Protein AF-A0A0R1Q8T0-F1 (afdb_monomer_lite)

Foldseek 3Di:
DAQDPVNLVQQVVCCVVPFKDWCVSPVCQQDVVRVVRSQVVNLVVCVPHPSNADWDKDWAAFPPRDIGMMIGGCVRQVDPVSVQVVRCVVVVTHHDDDPDDPVNPDDD

Radius of gyration: 15.52 Å; chains: 1; bounding box: 42×41×35 Å

Sequence (108 aa):
MSATAEMVKKADDAVNATGYVTEKEIPELHDMAYARELAEALSKSREKSSEEGYIYTEPFDFVGGKISNIVWNMDKIQTRADAEETLAEDMHWQVVKPQLSQADQKEF

Secondary structure (DSSP, 8-state):
-PPPHHHHHHHHHHHHHTSEE-TTT-GGGGSHHHHHHHHHHHHHHHTTSTT---EEEEEEEETTTEEEEEEEETTTS-SHHHHHHHHHHHHT--B------TTTT---

Structure (mmCIF, N/CA/C/O backbone):
data_AF-A0A0R1Q8T0-F1
#
_entry.id   AF-A0A0R1Q8T0-F1
#
loop_
_atom_site.group_PDB
_atom_site.id
_atom_site.type_symbol
_atom_site.label_atom_id
_atom_site.label_alt_id
_atom_site.label_comp_id
_atom_site.label_asym_id
_atom_site.label_entity_id
_atom_site.label_seq_id
_atom_site.pdbx_PDB_ins_code
_atom_site.Cartn_x
_atom_site.Cartn_y
_atom_site.Cartn_z
_atom_site.occupancy
_atom_site.B_iso_or_equiv
_atom_site.auth_seq_id
_atom_site.auth_comp_id
_atom_site.auth_asym_id
_atom_site.auth_atom_id
_atom_site.pdbx_PDB_model_num
ATOM 1 N N . MET A 1 1 ? 5.504 16.223 -0.897 1.00 59.69 1 MET A N 1
ATOM 2 C CA . MET A 1 1 ? 4.072 16.548 -0.724 1.00 59.69 1 MET A CA 1
ATOM 3 C C . MET A 1 1 ? 3.562 15.629 0.354 1.00 59.69 1 MET A C 1
ATOM 5 O O . MET A 1 1 ? 3.967 14.479 0.318 1.00 59.69 1 MET A O 1
ATOM 9 N N . SER A 1 2 ? 2.724 16.115 1.265 1.00 73.94 2 SER A N 1
ATOM 10 C CA . SER A 1 2 ? 2.238 15.270 2.352 1.00 73.94 2 SER A CA 1
ATOM 11 C C . SER A 1 2 ? 1.078 14.376 1.946 1.00 73.94 2 SER A C 1
ATOM 13 O O . SER A 1 2 ? 0.238 14.793 1.145 1.00 73.94 2 SER A O 1
ATOM 15 N N . ALA A 1 3 ? 1.017 13.163 2.502 1.00 82.94 3 ALA A N 1
ATOM 16 C CA . ALA A 1 3 ? -0.102 12.252 2.281 1.00 82.94 3 ALA A CA 1
ATOM 17 C C . ALA A 1 3 ? -1.406 12.900 2.781 1.00 82.94 3 ALA A C 1
ATOM 19 O O . ALA A 1 3 ? -1.517 13.318 3.936 1.00 82.94 3 ALA A O 1
ATOM 20 N N . THR A 1 4 ? -2.399 13.029 1.900 1.00 92.69 4 THR A N 1
ATOM 21 C CA . THR A 1 4 ? -3.698 13.616 2.254 1.00 92.69 4 THR A CA 1
ATOM 22 C C . THR A 1 4 ? -4.596 12.565 2.904 1.00 92.69 4 THR A C 1
ATOM 24 O O . THR A 1 4 ? -4.434 11.369 2.672 1.00 92.69 4 THR A O 1
ATOM 27 N N . ALA A 1 5 ? -5.598 12.994 3.678 1.00 94.00 5 ALA A N 1
ATOM 28 C CA . ALA A 1 5 ? -6.566 12.072 4.282 1.00 94.00 5 ALA A CA 1
ATOM 29 C C . ALA A 1 5 ? -7.301 11.207 3.236 1.00 94.00 5 ALA A C 1
ATOM 31 O O . ALA A 1 5 ? -7.635 10.057 3.508 1.00 94.00 5 ALA A O 1
ATOM 32 N N . GLU A 1 6 ? -7.519 11.742 2.032 1.00 95.25 6 GLU A N 1
ATOM 33 C CA . GLU A 1 6 ? -8.100 10.998 0.912 1.00 95.25 6 GLU A CA 1
ATOM 34 C C . GLU A 1 6 ? -7.175 9.871 0.436 1.00 95.25 6 GLU A C 1
ATOM 36 O O . GLU A 1 6 ? -7.633 8.749 0.234 1.00 95.25 6 GLU A O 1
ATOM 41 N N . MET A 1 7 ? -5.871 10.139 0.314 1.00 96.38 7 MET A N 1
ATOM 42 C CA . MET A 1 7 ? -4.892 9.123 -0.088 1.00 96.38 7 MET A CA 1
ATOM 43 C C . MET A 1 7 ? -4.687 8.070 0.996 1.00 96.38 7 MET A C 1
ATOM 45 O O . MET A 1 7 ? -4.608 6.887 0.679 1.00 96.38 7 MET A O 1
ATOM 49 N N . VAL A 1 8 ? -4.694 8.474 2.271 1.00 96.31 8 VAL A N 1
ATOM 50 C CA . VAL A 1 8 ? -4.673 7.532 3.399 1.00 96.31 8 VAL A CA 1
ATOM 51 C C . VAL A 1 8 ? -5.885 6.610 3.337 1.00 96.31 8 VAL A C 1
ATOM 53 O O . VAL A 1 8 ? -5.719 5.399 3.410 1.00 96.31 8 VAL A O 1
ATOM 56 N N . LYS A 1 9 ? -7.090 7.149 3.113 1.00 96.12 9 LYS A N 1
ATOM 57 C CA . LYS A 1 9 ? -8.293 6.324 2.958 1.00 96.12 9 LYS A CA 1
ATOM 58 C C . LYS A 1 9 ? -8.209 5.387 1.750 1.00 96.12 9 LYS A C 1
ATOM 60 O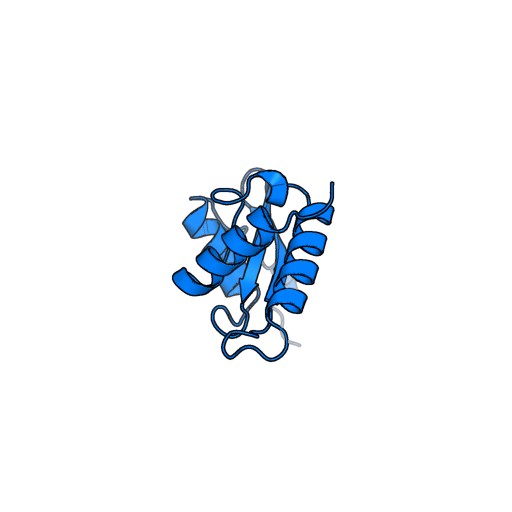 O . LYS A 1 9 ? -8.601 4.231 1.845 1.00 96.12 9 LYS A O 1
ATOM 65 N N . LYS A 1 10 ? -7.700 5.866 0.616 1.00 97.12 10 LYS A N 1
ATOM 66 C CA . LYS A 1 10 ? -7.544 5.037 -0.584 1.00 97.12 10 LYS A CA 1
ATOM 67 C C . LYS A 1 10 ? -6.571 3.878 -0.348 1.00 97.12 10 LYS A C 1
ATOM 69 O O . LYS A 1 10 ? -6.858 2.754 -0.750 1.00 97.12 10 LYS A O 1
ATOM 74 N N . ALA A 1 11 ? -5.456 4.148 0.329 1.00 97.12 11 ALA A N 1
ATOM 75 C CA . ALA A 1 11 ? -4.493 3.131 0.734 1.00 97.12 11 ALA A CA 1
ATOM 76 C C . ALA A 1 11 ? -5.105 2.141 1.733 1.00 97.12 11 ALA A C 1
ATOM 78 O O . ALA A 1 11 ? -4.894 0.939 1.616 1.00 97.12 11 ALA A O 1
ATOM 79 N N . ASP A 1 12 ? -5.906 2.639 2.673 1.00 96.50 12 ASP A N 1
ATOM 80 C CA . ASP A 1 12 ? -6.620 1.838 3.661 1.00 96.50 12 ASP A CA 1
ATOM 81 C C . ASP A 1 12 ? -7.594 0.848 3.010 1.00 96.50 12 ASP A C 1
ATOM 83 O O . ASP A 1 12 ? -7.540 -0.357 3.270 1.00 96.50 12 ASP A O 1
ATOM 87 N N . ASP A 1 13 ? -8.422 1.345 2.090 1.00 96.69 13 ASP A N 1
ATOM 88 C CA . ASP A 1 13 ? -9.380 0.536 1.341 1.00 96.69 13 ASP A CA 1
ATOM 89 C C . ASP A 1 13 ? -8.652 -0.540 0.502 1.00 96.69 13 ASP A C 1
ATOM 91 O O . ASP A 1 13 ? -9.067 -1.702 0.490 1.00 96.69 13 ASP A O 1
ATOM 95 N N . ALA A 1 14 ? -7.530 -0.190 -0.141 1.00 97.00 14 ALA A N 1
ATOM 96 C CA . ALA A 1 14 ? -6.712 -1.126 -0.918 1.00 97.00 14 ALA A CA 1
ATOM 97 C C . ALA A 1 14 ? -6.065 -2.208 -0.033 1.00 97.00 14 ALA A C 1
ATOM 99 O O . ALA A 1 14 ? -6.253 -3.402 -0.268 1.00 97.00 14 ALA A O 1
ATOM 100 N N . VAL A 1 15 ? -5.403 -1.820 1.059 1.00 96.38 15 VAL A N 1
ATOM 101 C CA . VAL A 1 15 ? -4.777 -2.759 2.005 1.00 96.38 15 VAL A CA 1
ATOM 102 C C . VAL A 1 15 ? -5.814 -3.684 2.651 1.00 96.38 15 VAL A C 1
ATOM 104 O O . VAL A 1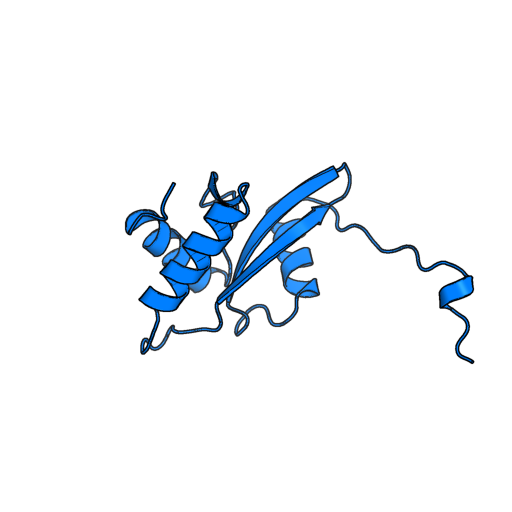 15 ? -5.546 -4.865 2.900 1.00 96.38 15 VAL A O 1
ATOM 107 N N . ASN A 1 16 ? -7.036 -3.212 2.886 1.00 95.19 16 ASN A N 1
ATOM 108 C CA . ASN A 1 16 ? -8.114 -4.064 3.378 1.00 95.19 16 ASN A CA 1
ATOM 109 C C . ASN A 1 16 ? -8.613 -5.054 2.317 1.00 95.19 16 ASN A C 1
ATOM 111 O O . ASN A 1 16 ? -8.834 -6.220 2.656 1.00 95.19 16 ASN A O 1
ATOM 115 N N . ALA A 1 17 ? -8.699 -4.641 1.052 1.00 95.50 17 ALA A N 1
ATOM 116 C CA . ALA A 1 17 ? -9.144 -5.491 -0.049 1.00 95.50 17 ALA A CA 1
ATOM 117 C C . ALA A 1 17 ? -8.106 -6.548 -0.466 1.00 95.50 17 ALA A C 1
ATOM 119 O O . ALA A 1 17 ? -8.435 -7.729 -0.552 1.00 95.50 17 ALA A O 1
ATOM 120 N N . THR A 1 18 ? -6.860 -6.140 -0.709 1.00 95.50 18 THR A N 1
ATOM 121 C CA . THR A 1 18 ? -5.819 -6.980 -1.335 1.00 95.50 18 THR A CA 1
ATOM 122 C C . THR A 1 18 ? -4.613 -7.221 -0.434 1.00 95.50 18 THR A C 1
ATOM 124 O O . THR A 1 18 ? -3.849 -8.151 -0.663 1.00 95.50 18 THR A O 1
ATOM 127 N N . GLY A 1 19 ? -4.450 -6.422 0.622 1.00 96.50 19 GLY A N 1
ATOM 128 C CA . GLY A 1 19 ? -3.288 -6.481 1.513 1.00 96.50 19 GLY A CA 1
ATOM 129 C C . GLY A 1 19 ? -2.161 -5.523 1.153 1.00 96.50 19 GLY A C 1
ATOM 130 O O . GLY A 1 19 ? -1.208 -5.425 1.924 1.00 96.50 19 GLY A O 1
ATOM 131 N N . TYR A 1 20 ? -2.281 -4.787 0.050 1.00 97.75 20 TYR A N 1
ATOM 132 C CA . TYR A 1 20 ? -1.262 -3.858 -0.421 1.00 97.75 20 TYR A CA 1
ATOM 133 C C . TYR A 1 20 ? -1.859 -2.722 -1.257 1.00 97.75 20 TYR A C 1
ATOM 135 O O . TYR A 1 20 ? -3.028 -2.753 -1.633 1.00 97.75 20 TYR A O 1
ATOM 143 N N . VAL A 1 21 ? -1.037 -1.720 -1.551 1.00 97.62 21 VAL A N 1
ATOM 144 C CA . VAL A 1 21 ? -1.331 -0.638 -2.492 1.00 97.62 21 VAL A CA 1
ATOM 145 C C . VAL A 1 21 ? -0.079 -0.322 -3.313 1.00 97.62 21 VAL A C 1
ATOM 147 O O . VAL A 1 21 ? 1.033 -0.319 -2.772 1.00 97.62 21 VAL A O 1
ATOM 150 N N . THR A 1 22 ? -0.253 -0.083 -4.616 1.00 96.75 22 THR A N 1
ATOM 151 C CA . THR A 1 22 ? 0.841 0.221 -5.556 1.00 96.75 22 THR A CA 1
ATOM 152 C C . THR A 1 22 ? 0.593 1.534 -6.299 1.00 96.75 22 THR A C 1
ATOM 154 O O . THR A 1 22 ? -0.420 2.220 -6.110 1.00 96.75 22 THR A O 1
ATOM 157 N N . GLU A 1 23 ? 1.528 1.898 -7.180 1.00 94.81 23 GLU A N 1
ATOM 158 C CA . GLU A 1 23 ? 1.407 3.071 -8.051 1.00 94.81 23 GLU A CA 1
ATOM 159 C C . GLU A 1 23 ? 0.191 3.034 -8.994 1.00 94.81 23 GLU A C 1
ATOM 161 O O . GLU A 1 23 ? -0.194 4.072 -9.535 1.00 94.81 23 GLU A O 1
ATOM 166 N N . LYS A 1 24 ? -0.462 1.876 -9.165 1.00 94.12 24 LYS A N 1
ATOM 167 C CA . LYS A 1 24 ? -1.727 1.788 -9.906 1.00 94.12 24 LYS A CA 1
ATOM 168 C C . LYS A 1 24 ? -2.855 2.529 -9.209 1.00 94.12 24 LYS A C 1
ATOM 170 O O . LYS A 1 24 ? -3.645 3.217 -9.859 1.00 94.12 24 LYS A O 1
ATOM 175 N N . GLU A 1 25 ? -2.949 2.380 -7.892 1.00 95.38 25 GLU A N 1
ATOM 176 C CA . GLU A 1 25 ? -3.954 3.073 -7.103 1.00 95.38 25 GLU A CA 1
ATOM 177 C C . GLU A 1 25 ? -3.481 4.481 -6.752 1.00 95.38 25 GLU A C 1
ATOM 179 O O . GLU A 1 25 ? -4.272 5.420 -6.840 1.00 95.38 25 GLU A O 1
ATOM 184 N N . ILE A 1 26 ? -2.222 4.652 -6.350 1.00 95.25 26 ILE A N 1
ATOM 185 C CA . ILE A 1 26 ? -1.685 5.940 -5.889 1.00 95.25 26 ILE A CA 1
ATOM 186 C C . ILE A 1 26 ? -0.385 6.232 -6.647 1.00 95.25 26 ILE A C 1
ATOM 188 O O . ILE A 1 26 ? 0.678 5.805 -6.198 1.00 95.25 26 ILE A O 1
ATOM 192 N N . PRO A 1 27 ? -0.443 6.948 -7.788 1.00 94.88 27 PRO A N 1
ATOM 193 C CA . PRO A 1 27 ? 0.716 7.179 -8.656 1.00 94.88 27 PRO A CA 1
ATOM 194 C C . PRO A 1 27 ? 1.928 7.793 -7.950 1.00 94.88 27 PRO A C 1
ATOM 196 O O . PRO A 1 27 ? 3.066 7.504 -8.308 1.00 94.88 27 PRO A O 1
ATOM 199 N N . GLU A 1 28 ? 1.705 8.606 -6.918 1.00 94.38 28 GLU A N 1
ATOM 200 C CA . GLU A 1 28 ? 2.749 9.237 -6.111 1.00 94.38 28 GLU A CA 1
ATOM 201 C C . GLU A 1 28 ? 3.624 8.227 -5.347 1.00 94.38 28 GLU A C 1
ATOM 203 O O . GLU A 1 28 ? 4.722 8.582 -4.918 1.00 94.38 28 GLU A O 1
ATOM 208 N N . LEU A 1 29 ? 3.198 6.961 -5.223 1.00 93.94 29 LEU A N 1
ATOM 209 C CA . LEU A 1 29 ? 4.013 5.879 -4.662 1.00 93.94 29 LEU A CA 1
ATOM 210 C C . LEU A 1 29 ? 5.282 5.590 -5.462 1.00 93.94 29 LEU A C 1
ATOM 212 O O . LEU A 1 29 ? 6.174 4.941 -4.928 1.00 93.94 29 LEU A O 1
ATOM 216 N N . HIS A 1 30 ? 5.436 6.100 -6.687 1.00 91.38 30 HIS A N 1
ATOM 217 C CA . HIS A 1 30 ? 6.733 6.050 -7.366 1.00 91.38 30 HIS A CA 1
ATOM 218 C C . HIS A 1 30 ? 7.837 6.780 -6.564 1.00 91.38 30 HIS A C 1
ATOM 220 O O . HIS A 1 30 ? 9.025 6.518 -6.749 1.00 91.38 30 HIS A O 1
ATOM 226 N N . ASP A 1 31 ? 7.475 7.740 -5.701 1.00 94.31 31 ASP A N 1
ATOM 227 C CA . ASP A 1 31 ? 8.399 8.509 -4.870 1.00 94.31 31 ASP A CA 1
ATOM 228 C C . ASP A 1 31 ? 8.542 7.856 -3.491 1.00 94.31 31 ASP A C 1
ATOM 230 O O . ASP A 1 31 ? 7.586 7.722 -2.728 1.00 94.31 31 ASP A O 1
ATOM 234 N N . MET A 1 32 ? 9.768 7.464 -3.146 1.00 94.19 32 MET A N 1
ATOM 235 C CA . MET A 1 32 ? 10.048 6.752 -1.898 1.00 94.19 32 MET A CA 1
ATOM 236 C C . MET A 1 32 ? 9.737 7.589 -0.646 1.00 94.19 32 MET A C 1
ATOM 238 O O . MET A 1 32 ? 9.348 7.040 0.387 1.00 94.19 32 MET A O 1
ATOM 242 N N . ALA A 1 33 ? 9.933 8.911 -0.697 1.00 95.25 33 ALA A N 1
ATOM 243 C CA . ALA A 1 33 ? 9.641 9.769 0.447 1.00 95.25 33 ALA A CA 1
ATOM 244 C C . ALA A 1 33 ? 8.128 9.850 0.672 1.00 95.25 33 ALA A C 1
ATOM 246 O O . ALA A 1 33 ? 7.674 9.731 1.809 1.00 95.25 33 ALA A O 1
ATOM 247 N N . TYR A 1 34 ? 7.358 9.960 -0.413 1.00 95.81 34 TYR A N 1
ATOM 248 C CA . TYR A 1 34 ? 5.904 9.894 -0.353 1.00 95.81 34 TYR A CA 1
ATOM 249 C C . TYR A 1 34 ? 5.403 8.529 0.141 1.00 95.81 34 T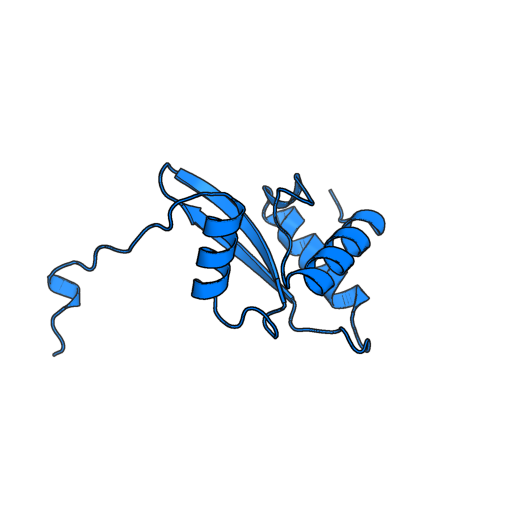YR A C 1
ATOM 251 O O . TYR A 1 34 ? 4.545 8.482 1.018 1.00 95.81 34 TYR A O 1
ATOM 259 N N . ALA A 1 35 ? 5.959 7.420 -0.358 1.00 96.62 35 ALA A N 1
ATOM 260 C CA . ALA A 1 35 ? 5.571 6.072 0.065 1.00 96.62 35 ALA A CA 1
ATOM 261 C C . ALA A 1 35 ? 5.752 5.853 1.575 1.00 96.62 35 ALA A C 1
ATOM 263 O O . ALA A 1 35 ? 4.858 5.332 2.244 1.00 96.62 35 ALA A O 1
ATOM 264 N N . ARG A 1 36 ? 6.871 6.331 2.132 1.00 96.44 36 ARG A N 1
ATOM 265 C CA . ARG A 1 36 ? 7.125 6.316 3.580 1.00 96.44 36 ARG A CA 1
ATOM 266 C C . ARG A 1 36 ? 6.121 7.156 4.353 1.00 96.44 36 ARG A C 1
ATOM 268 O O . ARG A 1 36 ? 5.555 6.675 5.329 1.00 96.44 36 ARG A O 1
ATOM 275 N N . GLU A 1 37 ? 5.872 8.380 3.901 1.00 96.56 37 GLU A N 1
ATOM 276 C CA . GLU A 1 37 ? 4.918 9.270 4.559 1.00 96.56 37 GLU A CA 1
ATOM 277 C C . GLU A 1 37 ? 3.493 8.694 4.545 1.00 96.56 37 GLU A C 1
ATOM 279 O O . GLU A 1 37 ? 2.789 8.750 5.555 1.00 96.56 37 GLU A O 1
ATOM 284 N N . LEU A 1 38 ? 3.076 8.084 3.432 1.00 97.25 38 LEU A N 1
ATOM 285 C CA . LEU A 1 38 ? 1.788 7.406 3.331 1.00 97.25 38 LEU A CA 1
ATOM 286 C C . LEU A 1 38 ? 1.711 6.197 4.272 1.00 97.25 38 LEU A C 1
ATOM 288 O O . LEU A 1 38 ? 0.705 6.046 4.962 1.00 97.25 38 LEU A O 1
ATOM 292 N N . ALA A 1 39 ? 2.751 5.360 4.326 1.00 96.88 39 ALA A N 1
ATOM 293 C CA . ALA A 1 39 ? 2.797 4.198 5.214 1.00 96.88 39 ALA A CA 1
ATOM 294 C C . ALA A 1 39 ? 2.715 4.600 6.696 1.00 96.88 39 ALA A C 1
ATOM 296 O O . ALA A 1 39 ? 1.957 3.995 7.457 1.00 96.88 39 ALA A O 1
ATOM 297 N N . GLU A 1 40 ? 3.428 5.652 7.107 1.00 96.38 40 GLU A N 1
ATOM 298 C CA . GLU A 1 40 ? 3.347 6.206 8.464 1.00 96.38 40 GLU A CA 1
ATOM 299 C C . GLU A 1 40 ? 1.945 6.752 8.769 1.00 96.38 40 GLU A C 1
ATOM 301 O O . GLU A 1 40 ? 1.363 6.442 9.813 1.00 96.38 40 GLU A O 1
ATOM 306 N N . ALA A 1 41 ? 1.371 7.535 7.851 1.00 96.19 41 ALA A N 1
ATOM 307 C CA . ALA A 1 41 ? 0.039 8.107 8.019 1.00 96.19 41 ALA A CA 1
ATOM 308 C C . ALA A 1 41 ? -1.052 7.025 8.084 1.00 96.19 41 ALA A C 1
ATOM 310 O O . ALA A 1 41 ? -1.952 7.108 8.924 1.00 96.19 41 ALA A O 1
ATOM 311 N N . LEU A 1 42 ? -0.946 5.994 7.241 1.00 96.44 42 LEU A N 1
ATOM 312 C CA . LEU A 1 42 ? -1.833 4.837 7.241 1.00 96.44 42 LEU A CA 1
ATOM 313 C C . LEU A 1 42 ? -1.722 4.056 8.551 1.00 96.44 42 LEU A C 1
ATOM 315 O O . LEU A 1 42 ? -2.743 3.852 9.205 1.00 96.44 42 LEU A O 1
ATOM 319 N N . SER A 1 43 ? -0.504 3.703 8.976 1.00 95.94 43 SER A N 1
ATOM 320 C CA . SER A 1 43 ? -0.262 3.012 10.254 1.00 95.94 43 SER A CA 1
ATOM 321 C C . SER A 1 43 ? -0.924 3.757 11.409 1.00 95.94 43 SER A C 1
ATOM 323 O O . SER A 1 43 ? -1.705 3.190 12.168 1.00 95.94 43 SER A O 1
ATOM 325 N N . LYS A 1 44 ? -0.693 5.072 11.480 1.00 95.06 44 LYS A N 1
ATOM 326 C CA . LYS A 1 44 ? -1.264 5.932 12.516 1.00 95.06 44 LYS A CA 1
ATOM 327 C C . LYS A 1 44 ? -2.791 5.977 12.474 1.00 95.06 44 LYS A C 1
ATOM 329 O O . LYS A 1 44 ? -3.433 6.015 13.518 1.00 95.06 44 LYS A O 1
ATOM 334 N N . SER A 1 45 ? -3.386 5.994 11.280 1.00 93.88 45 SER A N 1
ATOM 335 C CA . SER A 1 45 ? -4.847 6.000 11.127 1.00 93.88 45 SER A CA 1
ATOM 336 C C . SER A 1 45 ? -5.505 4.696 11.589 1.00 93.88 45 SER A C 1
ATOM 338 O O . SER A 1 45 ? -6.677 4.708 11.964 1.00 93.88 45 SER A O 1
ATOM 340 N N . ARG A 1 46 ? -4.740 3.597 11.600 1.00 93.19 46 ARG A N 1
ATOM 341 C CA . ARG A 1 46 ? -5.193 2.263 11.996 1.00 93.19 46 ARG A CA 1
ATOM 342 C C . ARG A 1 46 ? -4.875 1.912 13.455 1.00 93.19 46 ARG A C 1
ATOM 344 O O . ARG A 1 46 ? -5.358 0.889 13.933 1.00 93.19 46 ARG A O 1
ATOM 351 N N . GLU A 1 47 ? -4.122 2.736 14.185 1.00 91.81 47 GLU A N 1
ATOM 352 C CA . GLU A 1 47 ? -3.809 2.494 15.603 1.00 91.81 47 GLU A CA 1
ATOM 353 C C . GLU A 1 47 ? -5.077 2.204 16.421 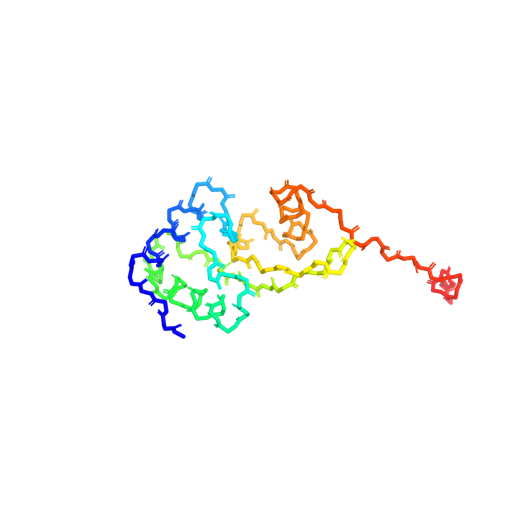1.00 91.81 47 GLU A C 1
ATOM 355 O O . GLU A 1 47 ? -6.033 2.986 16.407 1.00 91.81 47 GLU A O 1
ATOM 360 N N . LYS A 1 48 ? -5.074 1.103 17.189 1.00 86.81 48 LYS A N 1
ATOM 361 C CA . LYS A 1 48 ? -6.206 0.679 18.039 1.00 86.81 48 LYS A CA 1
ATOM 362 C C . LYS A 1 48 ? -7.489 0.353 17.259 1.00 86.81 48 LYS A C 1
ATOM 364 O O . LYS A 1 48 ? -8.555 0.23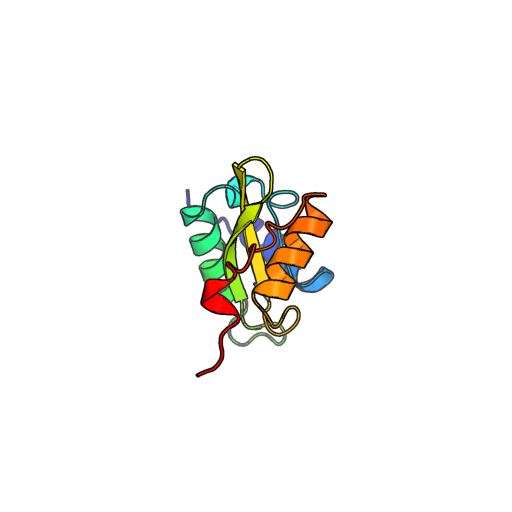2 17.869 1.00 86.81 48 LYS A O 1
ATOM 369 N N . SER A 1 49 ? -7.402 0.209 15.939 1.00 87.12 49 SER A N 1
ATOM 370 C CA . SER A 1 49 ? -8.450 -0.371 15.103 1.00 87.12 49 SER A CA 1
ATOM 371 C C . SER A 1 49 ? -8.332 -1.896 15.093 1.00 87.12 49 SER A C 1
ATOM 373 O O . SER A 1 49 ? -7.256 -2.453 15.295 1.00 87.12 49 SER A O 1
ATOM 375 N N . SER A 1 50 ? -9.420 -2.600 14.773 1.00 81.44 50 SER A N 1
ATOM 376 C CA . SER A 1 50 ? -9.351 -4.031 14.436 1.00 81.44 50 SER A CA 1
ATOM 377 C C . SER A 1 50 ? -8.510 -4.310 13.184 1.00 81.44 50 SER A C 1
ATOM 379 O O . SER A 1 50 ? -8.172 -5.457 12.916 1.00 81.44 50 SER A O 1
ATOM 381 N N . GLU A 1 51 ? -8.207 -3.268 12.411 1.00 85.06 51 GLU A N 1
ATOM 382 C CA . GLU A 1 51 ? -7.458 -3.318 11.157 1.00 85.06 51 GLU A CA 1
ATOM 383 C C . GLU A 1 51 ? -6.041 -2.736 11.291 1.00 85.06 51 GLU A C 1
ATOM 385 O O . GLU A 1 51 ? -5.432 -2.448 10.263 1.00 85.06 51 GLU A O 1
ATOM 390 N N . GLU A 1 52 ? -5.533 -2.555 12.524 1.00 85.06 52 GLU A N 1
ATOM 391 C CA . GLU A 1 52 ? -4.213 -1.966 12.834 1.00 85.06 52 GLU A CA 1
ATOM 392 C C . GLU A 1 52 ? -3.136 -2.439 11.857 1.00 85.06 52 GLU A C 1
ATOM 394 O O . GLU A 1 52 ? -2.628 -1.632 11.076 1.00 85.06 52 GLU A O 1
ATOM 399 N N . GLY A 1 53 ? -2.917 -3.758 11.808 1.00 90.06 53 GLY A N 1
ATOM 400 C CA . GLY A 1 53 ? -1.985 -4.391 10.882 1.00 90.06 53 GLY A CA 1
ATOM 401 C C . GLY A 1 53 ? -0.537 -3.937 11.076 1.00 90.06 53 GLY A C 1
ATOM 402 O O . GLY A 1 53 ? -0.257 -2.906 11.685 1.00 90.06 53 GLY A O 1
ATOM 403 N N . TYR A 1 54 ? 0.417 -4.682 10.526 1.00 93.56 54 TYR A N 1
ATOM 404 C CA . TYR A 1 54 ? 1.797 -4.202 10.456 1.00 93.56 54 TYR A CA 1
ATOM 405 C C . TYR A 1 54 ? 2.087 -3.637 9.065 1.00 93.56 54 TYR A C 1
ATOM 407 O O . TYR A 1 54 ? 2.429 -4.372 8.143 1.00 93.56 54 TYR A O 1
ATOM 415 N N . ILE A 1 55 ? 1.895 -2.328 8.891 1.00 96.88 55 ILE A N 1
ATOM 416 C CA . ILE A 1 55 ? 2.112 -1.665 7.600 1.00 96.88 55 ILE A CA 1
ATOM 417 C C . ILE A 1 55 ? 3.608 -1.447 7.361 1.00 96.88 55 ILE A C 1
ATOM 419 O O . ILE A 1 55 ? 4.315 -0.896 8.205 1.00 96.88 55 ILE A O 1
ATOM 423 N N . TYR A 1 56 ? 4.079 -1.842 6.185 1.00 96.19 56 TYR A N 1
ATOM 424 C CA . TYR A 1 56 ? 5.468 -1.717 5.773 1.00 96.19 56 TYR A CA 1
ATOM 425 C C . TYR A 1 56 ? 5.572 -1.179 4.343 1.00 96.19 56 TYR A C 1
ATOM 427 O O . TYR A 1 56 ? 4.610 -1.232 3.574 1.00 96.19 56 TYR A O 1
ATOM 435 N N . THR A 1 57 ? 6.731 -0.621 3.989 1.00 97.25 57 THR A N 1
ATOM 436 C CA . THR A 1 57 ? 6.993 -0.125 2.635 1.00 97.25 57 THR A CA 1
ATOM 437 C C . THR A 1 57 ? 8.454 -0.263 2.240 1.00 97.25 57 THR A C 1
ATOM 439 O O . THR A 1 57 ? 9.355 -0.013 3.044 1.00 97.25 57 THR A O 1
ATOM 442 N N . GLU A 1 58 ? 8.684 -0.634 0.983 1.00 95.25 58 GLU A N 1
ATOM 443 C CA . GLU A 1 58 ? 10.016 -0.804 0.410 1.00 95.25 58 GLU A CA 1
ATOM 444 C C . GLU A 1 58 ? 9.992 -0.587 -1.116 1.00 95.25 58 GLU A C 1
ATOM 446 O O . GLU A 1 58 ? 8.999 -0.947 -1.761 1.00 95.25 58 GLU A O 1
ATOM 451 N N . PRO A 1 59 ? 11.060 -0.011 -1.707 1.00 95.00 59 PRO A N 1
ATOM 452 C CA . PRO A 1 59 ? 11.303 -0.084 -3.144 1.00 95.00 59 PRO A CA 1
ATOM 453 C C . PRO A 1 59 ? 11.825 -1.461 -3.570 1.00 95.00 59 PRO A C 1
ATOM 455 O O . PRO A 1 59 ? 12.669 -2.054 -2.897 1.00 95.00 59 PRO A O 1
ATOM 458 N N . PHE A 1 60 ? 11.421 -1.903 -4.757 1.00 94.38 60 PHE A N 1
ATOM 459 C CA . PHE A 1 60 ? 11.975 -3.079 -5.424 1.00 94.38 60 PHE A CA 1
ATOM 460 C C . PHE A 1 60 ? 12.489 -2.746 -6.821 1.00 94.38 60 PHE A C 1
ATOM 462 O O . PHE A 1 60 ? 11.893 -1.940 -7.543 1.00 94.38 60 PHE A O 1
ATOM 469 N N . ASP A 1 61 ? 13.588 -3.405 -7.192 1.00 92.75 61 ASP A N 1
ATOM 470 C CA . ASP A 1 61 ? 14.211 -3.312 -8.508 1.00 92.75 61 ASP A CA 1
ATOM 471 C C . ASP A 1 61 ? 13.752 -4.479 -9.391 1.00 92.75 61 ASP A C 1
ATOM 473 O O . ASP A 1 61 ? 13.861 -5.649 -9.027 1.00 92.75 61 ASP A O 1
ATOM 477 N N . PHE A 1 62 ? 13.307 -4.170 -10.603 1.00 92.69 62 PHE A N 1
ATOM 478 C CA . PHE A 1 62 ? 12.822 -5.149 -11.571 1.00 92.69 62 PHE A CA 1
ATOM 479 C C . PHE A 1 62 ? 13.633 -5.119 -12.867 1.00 92.69 62 PHE A C 1
ATOM 481 O O . PHE A 1 62 ? 14.353 -4.164 -13.191 1.00 92.69 62 PHE A O 1
ATOM 488 N N . VAL A 1 63 ? 13.490 -6.185 -13.660 1.00 89.81 63 VAL A N 1
ATOM 489 C CA . VAL A 1 63 ? 14.153 -6.312 -14.963 1.00 89.81 63 VAL A CA 1
ATOM 490 C C . VAL A 1 63 ? 13.862 -5.090 -15.843 1.00 89.81 63 VAL A C 1
ATOM 492 O O . VAL A 1 63 ? 12.721 -4.649 -15.990 1.00 89.81 63 VAL A O 1
ATOM 495 N N . GLY A 1 64 ? 14.918 -4.561 -16.467 1.00 87.94 64 GLY A N 1
ATOM 496 C CA . GLY A 1 64 ? 14.844 -3.362 -17.304 1.00 87.94 64 GLY A CA 1
ATOM 497 C C . GLY A 1 64 ? 15.071 -2.048 -16.552 1.00 87.94 64 GLY A C 1
ATOM 498 O O . GLY A 1 64 ? 14.816 -0.995 -17.127 1.00 87.94 64 GLY A O 1
ATOM 499 N N . GLY A 1 65 ? 15.553 -2.099 -15.302 1.00 86.62 65 GLY A N 1
ATOM 500 C CA . GLY A 1 65 ? 15.871 -0.906 -14.506 1.00 86.62 65 GLY A CA 1
ATOM 501 C C . GLY A 1 65 ? 14.631 -0.190 -13.976 1.00 86.62 65 GLY A C 1
ATOM 502 O O . GLY A 1 65 ? 14.668 1.016 -13.744 1.00 86.62 65 GLY A O 1
ATOM 503 N N . LYS A 1 66 ? 13.518 -0.919 -13.844 1.00 89.81 66 LYS A N 1
ATOM 504 C CA . LYS A 1 66 ? 12.280 -0.392 -13.274 1.00 89.81 66 LYS A CA 1
ATOM 505 C C . LYS A 1 66 ? 12.374 -0.466 -11.760 1.00 89.81 66 LYS A C 1
ATOM 507 O O . LYS A 1 66 ? 12.760 -1.505 -11.237 1.00 89.81 66 LYS A O 1
ATOM 512 N N . ILE A 1 67 ? 11.995 0.609 -11.087 1.00 91.00 67 ILE A N 1
ATOM 513 C CA . ILE A 1 67 ? 11.974 0.692 -9.629 1.00 91.00 67 ILE A CA 1
ATOM 514 C C . ILE A 1 67 ? 10.580 1.153 -9.238 1.00 91.00 67 ILE A C 1
ATOM 516 O O . ILE A 1 67 ? 10.093 2.132 -9.802 1.00 91.00 67 ILE A O 1
ATOM 520 N N . SER A 1 68 ? 9.937 0.455 -8.307 1.00 93.81 68 SER A N 1
ATOM 521 C CA . SER A 1 68 ? 8.643 0.878 -7.762 1.00 93.81 68 SER A CA 1
ATOM 522 C C . SER A 1 68 ? 8.532 0.517 -6.289 1.00 93.81 68 SER A C 1
ATOM 524 O O . SER A 1 68 ? 9.229 -0.379 -5.809 1.00 93.81 68 SER A O 1
ATOM 526 N N . ASN A 1 69 ? 7.678 1.246 -5.573 1.00 96.06 69 ASN A N 1
ATOM 527 C CA . ASN A 1 69 ? 7.424 1.039 -4.155 1.00 96.06 69 ASN A CA 1
ATOM 528 C C . ASN A 1 69 ? 6.063 0.371 -3.961 1.00 96.06 69 ASN A C 1
ATOM 530 O O . ASN A 1 69 ? 5.105 0.627 -4.690 1.00 96.06 69 ASN A O 1
ATOM 534 N N . ILE A 1 70 ? 5.973 -0.430 -2.909 1.00 97.31 70 ILE A N 1
ATOM 535 C CA . ILE A 1 70 ? 4.732 -1.031 -2.425 1.00 97.31 70 ILE A CA 1
ATOM 536 C C . ILE A 1 70 ? 4.550 -0.648 -0.958 1.00 97.31 70 ILE A C 1
ATOM 538 O O . ILE A 1 70 ? 5.521 -0.572 -0.200 1.00 97.31 70 ILE A O 1
ATOM 542 N N . VAL A 1 71 ? 3.310 -0.372 -0.557 1.00 97.94 71 VAL A N 1
ATOM 543 C CA . VAL A 1 71 ? 2.914 -0.261 0.854 1.00 97.94 71 VAL A CA 1
ATOM 544 C C . VAL A 1 71 ? 1.989 -1.435 1.142 1.00 97.94 71 VAL A C 1
ATOM 546 O O . VAL A 1 71 ? 0.994 -1.616 0.441 1.00 97.94 71 VAL A O 1
ATOM 549 N N . TRP A 1 72 ? 2.305 -2.257 2.138 1.00 98.06 72 TRP A N 1
ATOM 550 C CA . TRP A 1 72 ? 1.554 -3.485 2.401 1.00 98.06 72 TRP A CA 1
ATOM 551 C C . TRP A 1 72 ? 1.388 -3.782 3.882 1.00 98.06 72 TRP A C 1
ATOM 553 O O . TRP A 1 72 ? 2.137 -3.281 4.714 1.00 98.06 72 TRP A O 1
ATOM 563 N N . ASN A 1 73 ? 0.401 -4.617 4.206 1.00 97.38 73 ASN A N 1
ATOM 564 C CA . ASN A 1 73 ? 0.214 -5.154 5.547 1.00 97.38 73 ASN A CA 1
ATOM 565 C C . ASN A 1 73 ? 0.934 -6.502 5.677 1.00 97.38 73 ASN A C 1
ATOM 567 O O . ASN A 1 73 ? 0.547 -7.488 5.046 1.00 97.38 73 ASN A O 1
ATOM 571 N N . MET A 1 74 ? 1.952 -6.553 6.529 1.00 96.19 74 MET A N 1
ATOM 572 C CA . MET A 1 74 ? 2.754 -7.743 6.797 1.00 96.19 74 MET A CA 1
ATOM 573 C C . MET A 1 74 ? 1.991 -8.875 7.486 1.00 96.19 74 MET A C 1
ATOM 575 O O . MET A 1 74 ? 2.416 -10.022 7.401 1.00 96.19 74 MET A O 1
ATOM 579 N N . ASP A 1 75 ? 0.831 -8.610 8.086 1.00 95.12 75 ASP A N 1
ATOM 580 C CA . ASP A 1 75 ? -0.036 -9.686 8.581 1.00 95.12 75 ASP A CA 1
ATOM 581 C C . ASP A 1 75 ? -0.648 -10.499 7.425 1.00 95.12 75 ASP A C 1
ATOM 583 O O . ASP A 1 75 ? -1.030 -11.656 7.610 1.00 95.12 75 ASP A O 1
ATOM 587 N N . LYS A 1 76 ? -0.732 -9.900 6.226 1.00 95.38 76 LYS A N 1
ATOM 588 C CA . LYS A 1 76 ? -1.242 -10.526 4.996 1.00 95.38 76 LYS A CA 1
ATOM 589 C C . LYS A 1 76 ? -0.120 -10.975 4.056 1.00 95.38 76 LYS A C 1
ATOM 591 O O . LYS A 1 76 ? -0.189 -12.083 3.538 1.00 95.38 76 LYS A O 1
ATOM 596 N N . ILE A 1 77 ? 0.898 -10.137 3.848 1.00 96.50 77 ILE A N 1
ATOM 597 C CA . ILE A 1 77 ? 2.068 -10.427 3.001 1.00 96.50 77 ILE A CA 1
ATOM 598 C C . ILE A 1 77 ? 3.309 -10.437 3.892 1.00 96.50 77 ILE A C 1
ATOM 600 O O . ILE A 1 77 ? 3.910 -9.403 4.181 1.00 96.50 77 ILE A O 1
ATOM 604 N N . GLN A 1 78 ? 3.658 -11.625 4.377 1.00 94.81 78 GLN A N 1
ATOM 605 C CA . GLN A 1 78 ? 4.541 -11.778 5.536 1.00 94.81 78 GLN A CA 1
ATOM 606 C C . GLN A 1 78 ? 6.013 -11.531 5.236 1.00 94.81 78 GLN A C 1
ATOM 608 O O . GLN A 1 78 ? 6.769 -11.173 6.141 1.00 94.81 78 GLN A O 1
ATOM 613 N N . THR A 1 79 ? 6.441 -11.737 3.992 1.00 94.81 79 THR A N 1
ATOM 614 C CA . THR A 1 79 ? 7.853 -11.647 3.637 1.00 94.81 79 THR A CA 1
ATOM 615 C C . THR A 1 79 ? 8.107 -10.583 2.582 1.00 94.81 79 THR A C 1
ATOM 617 O O . THR A 1 79 ? 7.268 -10.275 1.738 1.00 94.81 79 THR A O 1
ATOM 620 N N . ARG A 1 80 ? 9.325 -10.038 2.619 1.00 94.88 80 ARG A N 1
ATOM 621 C CA . ARG A 1 80 ? 9.839 -9.131 1.592 1.00 94.88 80 ARG A CA 1
ATOM 622 C C . ARG A 1 80 ? 9.779 -9.760 0.195 1.00 94.88 80 ARG A C 1
ATOM 624 O O . ARG A 1 80 ? 9.457 -9.064 -0.757 1.00 94.88 80 ARG A O 1
ATOM 631 N N . ALA A 1 81 ? 10.088 -11.055 0.083 1.00 93.69 81 ALA A N 1
ATOM 632 C CA . ALA A 1 81 ? 10.044 -11.776 -1.188 1.00 93.69 81 ALA A CA 1
ATOM 633 C C . ALA A 1 81 ? 8.608 -11.870 -1.725 1.00 93.69 81 ALA A C 1
ATOM 635 O O . ALA A 1 81 ? 8.383 -11.562 -2.889 1.00 93.69 81 ALA A O 1
ATOM 636 N N . ASP A 1 82 ? 7.632 -12.182 -0.866 1.00 96.06 82 ASP A N 1
ATOM 637 C CA . ASP A 1 82 ? 6.220 -12.214 -1.269 1.00 96.06 82 ASP A CA 1
ATOM 638 C C . ASP A 1 82 ? 5.726 -10.823 -1.693 1.00 96.06 82 ASP A C 1
ATOM 640 O O . ASP A 1 82 ? 4.931 -10.705 -2.622 1.00 96.06 82 ASP A O 1
ATOM 644 N N . ALA A 1 83 ? 6.201 -9.754 -1.042 1.00 96.75 83 ALA A N 1
ATOM 645 C CA . ALA A 1 83 ? 5.871 -8.379 -1.423 1.00 96.75 83 ALA A CA 1
ATOM 646 C C . ALA A 1 83 ? 6.472 -7.991 -2.784 1.00 96.75 83 ALA A C 1
ATOM 648 O O . ALA A 1 83 ? 5.793 -7.363 -3.595 1.00 96.75 83 ALA A O 1
ATOM 649 N N . GLU A 1 84 ? 7.715 -8.398 -3.055 1.00 95.94 84 GLU A N 1
ATOM 650 C CA . GLU A 1 84 ? 8.372 -8.217 -4.353 1.00 95.94 84 GLU A CA 1
ATOM 651 C C . GLU A 1 84 ? 7.635 -8.971 -5.466 1.00 95.94 84 GLU A C 1
ATOM 653 O O . GLU A 1 84 ? 7.361 -8.401 -6.523 1.00 95.94 84 GLU A O 1
ATOM 658 N N . GLU A 1 85 ? 7.275 -10.234 -5.221 1.00 95.56 85 GLU A N 1
ATOM 659 C CA . GLU A 1 85 ? 6.499 -11.055 -6.154 1.00 95.56 85 GLU A CA 1
ATOM 660 C C . GLU A 1 85 ? 5.105 -10.462 -6.387 1.00 95.56 85 GLU A C 1
ATOM 662 O O . GLU A 1 85 ? 4.700 -10.303 -7.537 1.00 95.56 85 GLU A O 1
ATOM 667 N N . THR A 1 86 ? 4.415 -10.031 -5.327 1.00 96.75 86 THR A N 1
ATOM 668 C CA . THR A 1 86 ? 3.102 -9.369 -5.421 1.00 96.75 86 THR A CA 1
ATOM 669 C C . THR A 1 86 ? 3.179 -8.100 -6.267 1.00 96.75 86 THR A C 1
ATOM 671 O O . THR A 1 86 ? 2.358 -7.895 -7.162 1.00 96.75 86 THR A O 1
ATOM 674 N N . LEU A 1 87 ? 4.185 -7.251 -6.027 1.00 95.94 87 LEU A N 1
ATOM 675 C CA . LEU A 1 87 ? 4.392 -6.036 -6.811 1.00 95.94 87 LEU A CA 1
ATOM 676 C C . LEU A 1 87 ? 4.732 -6.364 -8.273 1.00 95.94 87 LEU A C 1
ATOM 678 O O . LEU A 1 87 ? 4.229 -5.705 -9.182 1.00 95.94 87 LEU A O 1
ATOM 682 N N . ALA A 1 88 ? 5.548 -7.391 -8.524 1.00 95.12 88 ALA A N 1
ATOM 683 C CA . ALA A 1 88 ? 5.871 -7.834 -9.877 1.00 95.12 88 ALA A CA 1
ATOM 684 C C . ALA A 1 88 ? 4.628 -8.322 -10.631 1.00 95.12 88 ALA A C 1
ATOM 686 O O . ALA A 1 88 ? 4.423 -7.944 -11.786 1.00 95.12 88 ALA A O 1
ATOM 687 N N . GLU A 1 89 ? 3.802 -9.150 -9.993 1.00 95.44 89 GLU A N 1
ATOM 688 C CA . GLU A 1 89 ? 2.571 -9.681 -10.574 1.00 95.44 89 GLU A CA 1
ATOM 689 C C . GLU A 1 89 ? 1.577 -8.570 -10.881 1.00 95.44 89 GLU A C 1
ATOM 691 O O . GLU A 1 89 ? 1.057 -8.508 -12.002 1.00 95.44 89 GLU A O 1
ATOM 696 N N . ASP A 1 90 ? 1.375 -7.664 -9.921 1.00 94.94 90 ASP A N 1
ATOM 697 C CA . ASP A 1 90 ? 0.514 -6.506 -10.091 1.00 94.94 90 ASP A CA 1
ATOM 698 C C . ASP A 1 90 ? 1.008 -5.663 -11.275 1.00 94.94 90 ASP A C 1
ATOM 700 O O . ASP A 1 90 ? 0.281 -5.442 -12.242 1.00 94.94 90 ASP A O 1
ATOM 704 N N . MET A 1 91 ? 2.280 -5.281 -11.302 1.00 93.38 91 MET A N 1
ATOM 705 C CA . MET A 1 91 ? 2.825 -4.420 -12.355 1.00 93.38 91 MET A CA 1
ATOM 706 C C . MET A 1 91 ? 3.096 -5.139 -13.689 1.00 93.38 91 MET A C 1
ATOM 708 O O . MET A 1 91 ? 3.485 -4.496 -14.670 1.00 93.38 91 MET A O 1
ATOM 712 N N . HIS A 1 92 ? 2.875 -6.457 -13.756 1.00 94.25 92 HIS A N 1
ATOM 713 C CA . HIS A 1 92 ? 3.261 -7.332 -14.868 1.00 94.25 92 HIS A CA 1
ATOM 714 C C . HIS A 1 92 ? 4.754 -7.225 -15.225 1.00 94.25 92 HIS A C 1
ATOM 716 O O . HIS A 1 92 ? 5.143 -7.163 -16.398 1.00 94.25 92 HIS A O 1
ATOM 722 N N . TRP A 1 93 ? 5.606 -7.156 -14.206 1.00 93.12 93 TRP A N 1
ATOM 723 C CA . TRP A 1 93 ? 7.059 -7.068 -14.324 1.00 93.12 93 TRP A CA 1
ATOM 724 C C . TRP A 1 93 ? 7.736 -8.377 -13.921 1.00 93.12 93 TRP A C 1
ATOM 726 O O . TRP A 1 93 ? 7.112 -9.313 -13.434 1.00 93.12 93 TRP A O 1
ATOM 736 N N . GLN A 1 94 ? 9.038 -8.465 -14.190 1.00 90.88 94 GLN A N 1
ATOM 737 C CA . GLN A 1 94 ? 9.846 -9.629 -13.845 1.00 90.88 94 GLN A CA 1
ATOM 738 C C . GLN A 1 94 ? 10.794 -9.277 -12.702 1.00 90.88 94 GLN A C 1
ATOM 740 O O . GLN A 1 94 ? 11.553 -8.310 -12.803 1.00 90.88 94 GLN A O 1
ATOM 745 N N . VAL A 1 95 ? 10.765 -10.098 -11.652 1.00 89.31 95 VAL A N 1
ATOM 746 C CA . VAL A 1 95 ? 11.705 -10.055 -10.526 1.00 89.31 95 VAL A CA 1
ATOM 747 C C . VAL A 1 95 ? 13.128 -10.321 -11.018 1.00 89.31 95 VAL A C 1
ATOM 749 O O . VAL A 1 95 ? 13.359 -11.194 -11.867 1.00 89.31 95 VAL A O 1
ATOM 752 N N . VAL A 1 96 ? 14.101 -9.587 -10.478 1.00 82.00 96 VAL A N 1
ATOM 753 C CA . VAL A 1 96 ? 15.518 -9.846 -10.745 1.00 82.00 96 VAL A CA 1
ATOM 754 C C . VAL A 1 96 ? 15.934 -11.085 -9.960 1.00 82.00 96 VAL A C 1
ATOM 756 O O . VAL A 1 96 ? 16.133 -11.038 -8.752 1.00 82.00 96 VAL A O 1
ATOM 759 N N . LYS A 1 97 ? 16.093 -12.223 -10.641 1.00 77.12 97 LYS A N 1
ATOM 760 C CA . LYS A 1 97 ? 16.624 -13.423 -9.984 1.00 77.12 97 LYS A CA 1
ATOM 761 C C . LYS A 1 97 ? 18.113 -13.221 -9.694 1.00 77.12 97 LYS A C 1
ATOM 763 O O . LYS A 1 97 ? 18.872 -13.049 -10.655 1.00 77.12 97 LYS A O 1
ATOM 768 N N . PRO A 1 98 ? 18.562 -13.274 -8.428 1.00 65.25 98 PRO A N 1
ATOM 769 C CA . PRO A 1 98 ? 19.985 -13.232 -8.137 1.00 65.25 98 PRO A CA 1
ATOM 770 C C . PRO A 1 98 ? 20.658 -14.444 -8.790 1.00 65.25 98 PRO A C 1
ATOM 772 O O . PRO A 1 98 ? 20.329 -15.595 -8.496 1.00 65.25 98 PRO A O 1
ATOM 775 N N . GLN A 1 99 ? 21.598 -14.201 -9.706 1.00 59.59 99 GLN A N 1
ATOM 776 C CA . GLN A 1 99 ? 22.525 -15.247 -10.127 1.00 59.59 99 GLN A CA 1
ATOM 777 C C . GLN A 1 99 ? 23.541 -15.425 -9.003 1.00 59.59 99 GLN A C 1
ATOM 779 O O . GLN A 1 99 ? 24.477 -14.639 -8.884 1.00 59.59 99 GLN A O 1
ATOM 784 N N . LEU A 1 100 ? 23.344 -16.448 -8.169 1.00 58.94 100 LEU A N 1
ATOM 785 C CA . LEU A 1 100 ? 24.372 -16.885 -7.228 1.00 58.94 100 LEU A CA 1
ATOM 786 C C . LEU A 1 100 ? 25.630 -17.233 -8.024 1.00 58.94 100 LEU A C 1
ATOM 788 O O . LEU A 1 100 ? 25.578 -18.038 -8.961 1.00 58.94 100 LEU A O 1
ATOM 792 N N . SER A 1 101 ? 26.755 -16.617 -7.671 1.00 63.16 101 SER A N 1
ATOM 793 C CA . SER A 1 101 ? 28.023 -16.969 -8.295 1.00 63.16 101 SER A CA 1
ATOM 794 C C . SER A 1 101 ? 28.433 -18.374 -7.837 1.00 63.16 101 SER A C 1
ATOM 796 O O . SER A 1 101 ? 28.039 -18.834 -6.765 1.00 63.16 101 SER A O 1
ATOM 798 N N . GLN A 1 102 ? 29.263 -19.078 -8.614 1.00 57.88 102 GLN A N 1
ATOM 799 C CA . GLN A 1 102 ? 29.798 -20.381 -8.181 1.00 57.88 102 GLN A CA 1
ATOM 800 C C . GLN A 1 102 ? 30.591 -20.297 -6.860 1.00 57.88 102 GLN A C 1
ATOM 802 O O . GLN A 1 102 ? 30.803 -21.321 -6.215 1.00 57.88 102 GLN A O 1
ATOM 807 N N . ALA A 1 103 ? 31.035 -19.100 -6.455 1.00 62.16 103 ALA A N 1
ATOM 808 C CA . ALA A 1 103 ? 31.729 -18.885 -5.189 1.00 62.16 103 ALA A CA 1
ATOM 809 C C . ALA A 1 103 ? 30.782 -18.936 -3.976 1.00 62.16 103 ALA A C 1
ATOM 811 O O . ALA A 1 103 ? 31.211 -19.362 -2.909 1.00 62.16 103 ALA A O 1
ATOM 812 N N . ASP A 1 104 ? 29.503 -18.598 -4.158 1.00 60.25 104 ASP A N 1
ATOM 813 C CA . ASP A 1 104 ? 28.493 -18.570 -3.090 1.00 60.25 104 ASP A CA 1
ATOM 814 C C . ASP A 1 104 ? 27.868 -19.955 -2.823 1.00 60.25 104 ASP A C 1
ATOM 816 O O . ASP A 1 104 ? 27.119 -20.131 -1.869 1.00 60.25 104 ASP A O 1
ATOM 820 N N . GLN A 1 105 ? 28.174 -20.954 -3.662 1.00 57.66 105 GLN A N 1
ATOM 821 C CA . GLN A 1 105 ? 27.654 -22.328 -3.561 1.00 57.66 105 GLN A CA 1
ATOM 822 C C . GLN A 1 105 ? 28.568 -23.283 -2.776 1.00 57.66 105 GLN A C 1
ATOM 824 O O . GLN A 1 105 ? 28.260 -24.469 -2.657 1.00 57.66 105 GLN A O 1
ATOM 829 N N . LYS A 1 106 ? 29.712 -22.808 -2.267 1.00 52.12 106 LYS A N 1
ATOM 830 C CA . LYS A 1 106 ? 30.581 -23.612 -1.402 1.00 52.12 106 LYS A CA 1
ATOM 831 C C . LYS A 1 106 ? 30.236 -23.354 0.060 1.00 52.12 106 LYS A C 1
ATOM 833 O O . LYS A 1 106 ? 30.734 -22.407 0.659 1.00 52.12 106 LYS A O 1
ATOM 838 N N . GLU A 1 107 ? 29.411 -24.229 0.628 1.00 57.50 107 GLU A N 1
ATOM 839 C CA . GLU A 1 107 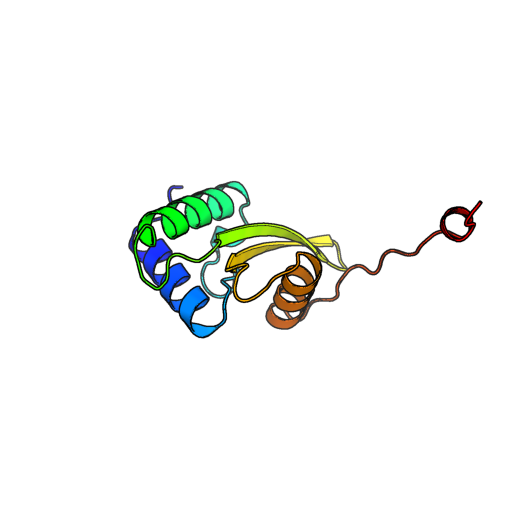? 29.401 -24.448 2.075 1.00 57.50 107 GLU A CA 1
ATOM 840 C C . GLU A 1 107 ? 30.801 -24.935 2.499 1.00 57.50 107 GLU A C 1
ATOM 842 O O . GLU A 1 107 ? 31.378 -25.810 1.843 1.00 57.50 107 GLU A O 1
ATOM 847 N N . PHE A 1 108 ? 31.378 -24.303 3.527 1.00 53.19 108 PHE A N 1
ATOM 848 C CA . PHE A 1 108 ? 32.648 -24.709 4.140 1.00 53.19 108 PHE A CA 1
ATOM 849 C C . PHE A 1 108 ? 32.445 -25.865 5.118 1.00 53.19 108 PHE A C 1
ATOM 851 O O . PHE A 1 108 ? 31.450 -25.819 5.876 1.00 53.19 108 PHE A O 1
#

pLDDT: mean 89.87, std 11.76, range [52.12, 98.06]

Organism: NCBI:txid1423769